Protein AF-A0A8S2EIJ1-F1 (afdb_monomer)

Mean predicted aligned error: 8.08 Å

Structure (mmCIF, N/CA/C/O backbone):
data_AF-A0A8S2EIJ1-F1
#
_entry.id   AF-A0A8S2EIJ1-F1
#
loop_
_atom_site.group_PDB
_atom_site.id
_atom_site.type_symbol
_atom_site.label_atom_id
_atom_site.label_alt_id
_atom_site.label_comp_id
_atom_site.label_asym_id
_atom_site.label_entity_id
_atom_site.label_seq_id
_atom_site.pdbx_PDB_ins_code
_atom_site.Cartn_x
_atom_site.Cartn_y
_atom_site.Cartn_z
_atom_site.occupancy
_atom_site.B_iso_or_equiv
_atom_site.auth_seq_id
_atom_site.auth_comp_id
_atom_site.auth_asym_id
_atom_site.auth_atom_id
_atom_site.pdbx_PDB_model_num
ATOM 1 N N . MET A 1 1 ? 5.849 -6.931 -21.948 1.00 54.31 1 MET A N 1
ATOM 2 C CA . MET A 1 1 ? 5.155 -5.628 -22.055 1.00 54.31 1 MET A CA 1
ATOM 3 C C . MET A 1 1 ? 5.058 -5.026 -20.667 1.00 54.31 1 MET A C 1
ATOM 5 O O . MET A 1 1 ? 4.687 -5.736 -19.744 1.00 54.31 1 MET A O 1
ATOM 9 N N . VAL A 1 2 ? 5.442 -3.763 -20.508 1.00 59.78 2 VAL A N 1
ATOM 10 C CA . VAL A 1 2 ? 5.320 -3.040 -19.236 1.00 59.78 2 VAL A CA 1
ATOM 11 C C . VAL A 1 2 ? 3.857 -2.651 -19.038 1.00 59.78 2 VAL A C 1
ATOM 13 O O . VAL A 1 2 ? 3.271 -2.077 -19.953 1.00 59.78 2 VAL A O 1
ATOM 16 N N . LYS A 1 3 ? 3.271 -2.958 -17.875 1.00 73.81 3 LYS A N 1
ATOM 17 C CA . LYS A 1 3 ? 1.921 -2.502 -17.521 1.00 73.81 3 LYS A CA 1
ATOM 18 C C . LYS A 1 3 ? 1.996 -1.395 -16.473 1.00 73.81 3 LYS A C 1
ATOM 20 O O . LYS A 1 3 ? 2.722 -1.525 -15.486 1.00 73.81 3 LYS A O 1
ATOM 25 N N . THR A 1 4 ? 1.243 -0.329 -16.716 1.00 80.69 4 THR A N 1
ATOM 26 C CA . THR A 1 4 ? 1.059 0.811 -15.815 1.00 80.69 4 THR A CA 1
ATOM 27 C C . THR A 1 4 ? -0.433 0.965 -15.568 1.00 80.69 4 THR A C 1
ATOM 29 O O . THR A 1 4 ? -1.196 0.991 -16.533 1.00 80.69 4 THR A O 1
ATOM 32 N N . TYR A 1 5 ? -0.838 1.074 -14.303 1.00 85.50 5 TYR A N 1
ATOM 33 C CA . TYR A 1 5 ? -2.215 1.387 -13.928 1.00 85.50 5 TYR A CA 1
ATOM 34 C C . TYR A 1 5 ? -2.252 2.621 -13.032 1.00 85.50 5 TYR A C 1
ATOM 36 O O . TYR A 1 5 ? -1.501 2.719 -12.058 1.00 85.50 5 TYR A O 1
ATOM 44 N N . ASP A 1 6 ? -3.142 3.549 -13.365 1.00 88.25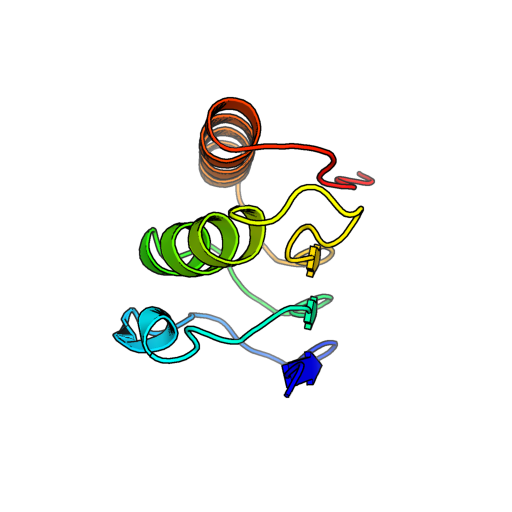 6 ASP A N 1
ATOM 45 C CA . ASP A 1 6 ? -3.417 4.739 -12.571 1.00 88.25 6 ASP A CA 1
ATOM 46 C C . ASP A 1 6 ? -4.850 4.668 -12.044 1.00 88.25 6 ASP A C 1
ATOM 48 O O . ASP A 1 6 ? -5.813 4.684 -12.809 1.00 88.25 6 ASP A O 1
ATOM 52 N N . PHE A 1 7 ? -4.966 4.550 -10.727 1.00 88.75 7 PHE A N 1
ATOM 53 C CA . PHE A 1 7 ? -6.215 4.572 -9.977 1.00 88.75 7 PHE A CA 1
ATOM 54 C C . PHE A 1 7 ? -6.258 5.763 -9.015 1.00 88.75 7 PHE A C 1
ATOM 56 O O . PHE A 1 7 ? -6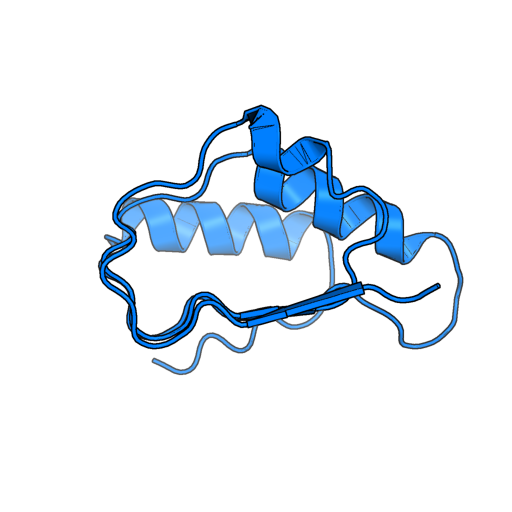.996 5.744 -8.026 1.00 88.75 7 PHE A O 1
ATOM 63 N N . SER A 1 8 ? -5.462 6.800 -9.270 1.00 91.50 8 SER A N 1
ATOM 64 C CA . SER A 1 8 ? -5.423 7.975 -8.411 1.00 91.50 8 SER A CA 1
ATOM 65 C C . SER A 1 8 ? -6.753 8.734 -8.379 1.00 91.50 8 SER A C 1
ATOM 67 O O . SER A 1 8 ? -7.539 8.684 -9.324 1.00 91.50 8 SER A O 1
ATOM 69 N N . ASN A 1 9 ? -6.994 9.467 -7.290 1.00 94.25 9 ASN A N 1
ATOM 70 C CA . ASN A 1 9 ? -8.164 10.333 -7.096 1.00 94.25 9 ASN A CA 1
ATOM 71 C C . ASN A 1 9 ? -9.508 9.590 -7.136 1.00 94.25 9 ASN A C 1
ATOM 73 O O . ASN A 1 9 ? -10.515 10.122 -7.607 1.00 94.25 9 ASN A O 1
ATOM 77 N N . ASN A 1 10 ? -9.529 8.360 -6.631 1.00 94.12 10 ASN A N 1
ATOM 78 C CA . ASN A 1 10 ? -10.747 7.575 -6.487 1.00 94.12 10 ASN A CA 1
ATOM 79 C C . ASN A 1 10 ? -11.161 7.474 -5.009 1.00 94.12 10 ASN A C 1
ATOM 81 O O . ASN A 1 10 ? -10.667 8.182 -4.131 1.00 94.12 10 ASN A O 1
ATOM 85 N N . LYS A 1 11 ? -12.145 6.618 -4.729 1.00 95.12 11 LYS A N 1
ATOM 86 C CA . LYS A 1 11 ? -12.622 6.315 -3.372 1.00 95.12 11 LYS A CA 1
ATOM 87 C C . LYS A 1 11 ? -12.312 4.864 -3.001 1.00 95.12 11 LYS A C 1
ATOM 89 O O . LYS A 1 11 ? -13.147 4.195 -2.410 1.00 95.12 11 LYS A O 1
ATOM 94 N N . ILE A 1 12 ? -11.152 4.355 -3.415 1.00 94.12 12 ILE A N 1
ATOM 95 C CA . ILE A 1 12 ? -10.757 2.975 -3.118 1.00 94.12 12 ILE A CA 1
ATOM 96 C C . ILE A 1 12 ? -10.417 2.885 -1.631 1.00 94.12 12 ILE A C 1
ATOM 98 O O . ILE A 1 12 ? -9.543 3.605 -1.154 1.00 94.12 12 ILE A O 1
ATOM 102 N N . GLU A 1 13 ? -11.120 2.012 -0.915 1.00 94.00 13 GLU A N 1
ATOM 103 C CA . GLU A 1 13 ? -10.964 1.813 0.534 1.00 94.00 13 GLU A CA 1
ATOM 104 C C . GLU A 1 13 ? -10.142 0.565 0.869 1.00 94.00 13 GLU A C 1
ATOM 106 O O . GLU A 1 13 ? -9.456 0.524 1.886 1.00 94.00 13 GLU A O 1
ATOM 111 N N . PHE A 1 14 ? -10.150 -0.435 -0.014 1.00 91.25 14 PHE A N 1
ATOM 112 C CA . PHE A 1 14 ? -9.400 -1.673 0.156 1.00 91.25 14 PHE A CA 1
ATOM 113 C C . PHE A 1 14 ? -8.861 -2.181 -1.181 1.00 91.25 14 PHE A C 1
ATOM 115 O O . PHE A 1 14 ? -9.455 -1.967 -2.240 1.00 91.25 14 PHE A O 1
ATOM 122 N N . ILE A 1 15 ? -7.739 -2.898 -1.121 1.00 89.06 15 ILE A N 1
ATOM 123 C CA . ILE A 1 15 ? -7.171 -3.619 -2.261 1.00 89.06 15 ILE A CA 1
ATOM 124 C C . ILE A 1 15 ? -7.372 -5.119 -2.010 1.00 89.06 15 ILE A C 1
ATOM 126 O O . ILE A 1 15 ? -6.997 -5.607 -0.942 1.00 89.06 15 ILE A O 1
ATOM 130 N N . PRO A 1 16 ? -7.943 -5.869 -2.965 1.00 88.44 16 PRO A N 1
ATOM 131 C CA . PRO A 1 16 ? -8.106 -7.312 -2.829 1.00 88.44 16 PRO A CA 1
ATOM 132 C C . PRO A 1 16 ? -6.750 -8.040 -2.836 1.00 88.44 16 PRO A C 1
ATOM 134 O O . PRO A 1 16 ? -5.843 -7.664 -3.580 1.00 88.44 16 PRO A O 1
ATOM 137 N N . SER A 1 17 ? -6.620 -9.136 -2.080 1.00 83.00 17 SER A N 1
ATOM 138 C CA . SER A 1 17 ? -5.397 -9.965 -2.051 1.00 83.00 17 SER A CA 1
ATOM 139 C C . SER A 1 17 ? -5.057 -10.567 -3.421 1.00 83.00 17 SER A C 1
ATOM 141 O O . SER A 1 17 ? -3.896 -10.816 -3.743 1.00 83.00 17 SER A O 1
ATOM 143 N N . GLN A 1 18 ? -6.054 -10.703 -4.299 1.00 85.62 18 GLN A N 1
ATOM 144 C CA . GLN A 1 18 ? -5.883 -11.124 -5.687 1.00 85.62 18 GLN A CA 1
ATOM 145 C C . GLN A 1 18 ? -5.042 -10.148 -6.530 1.00 85.62 18 GLN A C 1
ATOM 147 O O . GLN A 1 18 ? -4.695 -10.494 -7.655 1.00 85.62 18 GLN A O 1
ATOM 152 N N . ILE A 1 19 ? -4.647 -8.971 -6.022 1.00 83.06 19 ILE A N 1
ATOM 153 C CA . ILE A 1 19 ? -3.749 -8.033 -6.721 1.00 83.06 19 ILE A CA 1
ATOM 154 C C . ILE A 1 19 ? -2.415 -8.678 -7.149 1.00 83.06 19 ILE A C 1
ATOM 156 O O . ILE A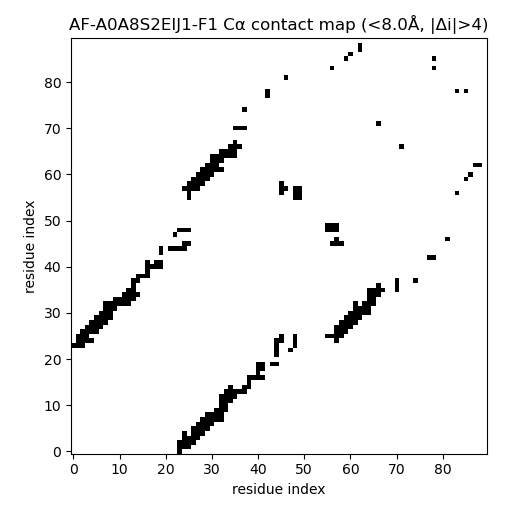 1 19 ? -1.803 -8.243 -8.126 1.00 83.06 19 ILE A O 1
ATOM 160 N N . GLN A 1 20 ? -2.013 -9.780 -6.500 1.00 76.44 20 GLN A N 1
ATOM 161 C CA . GLN A 1 20 ? -0.839 -10.581 -6.864 1.00 76.44 20 GLN A CA 1
ATOM 162 C C . GLN A 1 20 ? -0.843 -11.133 -8.299 1.00 76.44 20 GLN A C 1
ATOM 164 O O . GLN A 1 20 ? 0.212 -11.481 -8.828 1.00 76.44 20 GLN A O 1
ATOM 169 N N . VAL A 1 21 ? -2.007 -11.208 -8.959 1.00 78.00 21 VAL A N 1
ATOM 170 C CA . VAL A 1 21 ? -2.100 -11.655 -10.363 1.00 78.00 21 VAL A CA 1
ATOM 171 C C . VAL A 1 21 ? -1.459 -10.661 -11.338 1.00 78.00 21 VAL A C 1
ATOM 173 O O . VAL A 1 21 ? -1.161 -11.010 -12.480 1.00 78.00 21 VAL A O 1
ATOM 176 N N . LEU A 1 22 ? -1.201 -9.423 -10.902 1.00 73.88 22 LEU A N 1
ATOM 177 C CA . LEU A 1 22 ? -0.561 -8.375 -11.696 1.00 73.88 22 LEU A CA 1
ATOM 178 C C . LEU A 1 22 ? 0.976 -8.510 -11.712 1.00 73.88 22 LEU A C 1
ATOM 180 O O . LEU A 1 22 ? 1.700 -7.554 -11.453 1.00 73.88 22 LEU A O 1
ATOM 184 N N . GLN A 1 23 ? 1.483 -9.691 -12.078 1.00 69.44 23 GLN A N 1
ATOM 185 C CA . GLN A 1 23 ? 2.911 -10.063 -12.022 1.00 69.44 23 GLN A CA 1
ATOM 186 C C . GLN A 1 23 ? 3.843 -9.252 -12.948 1.00 69.44 23 GLN A C 1
ATOM 188 O O . GLN A 1 23 ? 5.060 -9.319 -12.813 1.00 69.44 23 GLN A O 1
ATOM 193 N N . TYR A 1 24 ? 3.290 -8.472 -13.883 1.00 71.06 24 TYR A N 1
ATOM 194 C CA . TYR A 1 24 ? 4.045 -7.643 -14.837 1.00 71.06 24 TYR A CA 1
ATOM 195 C C . TYR A 1 24 ? 3.820 -6.135 -14.634 1.00 71.06 24 TYR A C 1
ATOM 197 O O . TYR A 1 24 ? 4.022 -5.334 -15.555 1.00 71.06 24 TYR A O 1
ATOM 205 N N . LEU A 1 25 ? 3.325 -5.748 -13.457 1.00 73.69 25 LEU A N 1
ATOM 206 C CA . LEU A 1 25 ? 3.064 -4.359 -13.107 1.00 73.69 25 LEU A CA 1
ATOM 207 C C . LEU A 1 25 ? 4.369 -3.626 -12.798 1.00 73.69 25 LEU A C 1
ATOM 209 O O . LEU A 1 25 ? 5.107 -4.022 -11.902 1.00 73.69 25 LEU A O 1
ATOM 213 N N . ARG A 1 26 ? 4.635 -2.532 -13.516 1.00 75.00 26 ARG A N 1
ATOM 214 C CA . ARG A 1 26 ? 5.810 -1.682 -13.266 1.00 75.00 26 ARG A CA 1
ATOM 215 C C . ARG A 1 26 ? 5.454 -0.408 -12.517 1.00 75.00 26 ARG A C 1
ATOM 217 O O . ARG A 1 26 ? 6.292 0.117 -11.794 1.00 75.00 26 ARG A O 1
ATOM 224 N N . ILE A 1 27 ? 4.251 0.124 -12.723 1.00 77.88 27 ILE A N 1
ATOM 225 C CA . ILE A 1 27 ? 3.808 1.364 -12.081 1.00 77.88 27 ILE A CA 1
ATOM 226 C C . ILE A 1 27 ? 2.351 1.206 -11.649 1.00 77.88 27 ILE A C 1
ATOM 228 O O . ILE A 1 27 ? 1.493 0.888 -12.474 1.00 77.88 27 ILE A O 1
ATOM 232 N N . LEU A 1 28 ? 2.093 1.456 -10.367 1.00 83.38 28 LEU A N 1
ATOM 233 C CA . LEU A 1 28 ? 0.761 1.526 -9.781 1.00 83.38 28 LEU A CA 1
ATOM 234 C C . LEU A 1 28 ? 0.611 2.831 -9.005 1.00 83.38 28 LEU A C 1
ATOM 236 O O . LEU A 1 28 ? 1.308 3.052 -8.015 1.00 83.38 28 LEU A O 1
ATOM 240 N N . SER A 1 29 ? -0.311 3.678 -9.447 1.00 86.88 29 SER A N 1
ATOM 241 C CA . SER A 1 29 ? -0.694 4.883 -8.715 1.00 86.88 29 SER A CA 1
ATOM 242 C C . SER A 1 29 ? -2.036 4.660 -8.030 1.00 86.88 29 SER A C 1
ATOM 244 O O . SER A 1 29 ? -3.040 4.390 -8.683 1.00 86.88 29 SER A O 1
ATOM 246 N N . LEU A 1 30 ? -2.047 4.765 -6.707 1.00 88.00 30 LEU A N 1
ATOM 247 C CA . LEU A 1 30 ? -3.223 4.730 -5.833 1.00 88.00 30 LEU A CA 1
ATOM 248 C C . LEU A 1 30 ? -3.335 6.028 -5.028 1.00 88.00 30 LEU A C 1
ATOM 250 O O . LEU A 1 30 ? -4.011 6.079 -3.999 1.00 88.00 30 LEU A O 1
ATOM 254 N N . LYS A 1 31 ? -2.670 7.084 -5.496 1.00 89.62 31 LYS A N 1
ATOM 255 C CA . LYS A 1 31 ? -2.643 8.390 -4.852 1.00 89.62 31 LYS A CA 1
ATOM 256 C C . LYS A 1 31 ? -4.055 8.939 -4.622 1.00 89.62 31 LYS A C 1
ATOM 258 O O . LYS A 1 31 ? -4.919 8.775 -5.478 1.00 89.62 31 LYS A O 1
ATOM 263 N N . ASN A 1 32 ? -4.277 9.655 -3.524 1.00 93.06 32 ASN A N 1
ATOM 264 C CA . ASN A 1 32 ? -5.546 10.322 -3.214 1.00 93.06 32 ASN A CA 1
ATOM 265 C C . ASN A 1 32 ? -6.740 9.348 -3.238 1.00 93.06 32 ASN A C 1
ATOM 267 O O . ASN A 1 32 ? -7.717 9.568 -3.953 1.00 93.06 32 ASN A O 1
ATOM 271 N N . ASN A 1 33 ? -6.629 8.249 -2.495 1.00 93.69 33 ASN A N 1
ATOM 272 C CA . ASN A 1 33 ? -7.714 7.298 -2.255 1.00 93.69 33 ASN A CA 1
ATOM 273 C C . ASN A 1 33 ? -8.080 7.287 -0.757 1.00 93.69 33 ASN A C 1
ATOM 275 O O . ASN A 1 33 ? -7.749 8.212 -0.017 1.00 93.69 33 ASN A O 1
ATOM 279 N N . ARG A 1 34 ? -8.826 6.276 -0.305 1.00 95.00 34 ARG A N 1
ATOM 280 C CA . ARG A 1 34 ? -9.270 6.116 1.089 1.00 95.00 34 ARG A CA 1
ATOM 281 C C . ARG A 1 34 ? -8.702 4.845 1.720 1.00 95.00 34 ARG A C 1
ATOM 283 O O . ARG A 1 34 ? -9.318 4.286 2.621 1.00 95.00 34 ARG A O 1
ATOM 290 N N . LEU A 1 35 ? -7.553 4.376 1.233 1.00 93.38 35 LEU A N 1
ATOM 291 C CA . LEU A 1 35 ? -6.910 3.172 1.746 1.00 93.38 35 LEU A CA 1
ATOM 292 C C . LEU A 1 35 ? -6.452 3.409 3.181 1.00 93.38 35 LEU A C 1
ATOM 294 O O . LEU A 1 35 ? -5.796 4.409 3.465 1.00 93.38 35 LEU A O 1
ATOM 298 N N . THR A 1 36 ? -6.776 2.472 4.061 1.00 93.06 36 THR A N 1
ATOM 299 C CA . THR A 1 36 ? -6.317 2.467 5.457 1.00 93.06 36 THR A CA 1
ATOM 300 C C . THR A 1 36 ? -5.242 1.415 5.711 1.00 93.06 36 THR A C 1
ATOM 302 O O . THR A 1 36 ? -4.520 1.513 6.696 1.00 93.06 36 THR A O 1
ATOM 305 N N . TYR A 1 37 ? -5.098 0.441 4.806 1.00 90.38 37 TYR A N 1
ATOM 306 C CA . TYR A 1 37 ? -4.072 -0.600 4.844 1.00 90.38 37 TYR A CA 1
ATOM 307 C C . TYR A 1 37 ? -3.678 -1.059 3.437 1.00 90.38 37 TYR A C 1
ATOM 309 O O . TYR A 1 37 ? -4.427 -0.861 2.473 1.00 90.38 37 TYR A O 1
ATOM 317 N N . LEU A 1 38 ? -2.509 -1.691 3.314 1.00 86.19 38 LEU A N 1
ATOM 318 C CA . LEU A 1 38 ? -2.057 -2.346 2.088 1.00 86.19 38 LEU A CA 1
ATOM 319 C C . LEU A 1 38 ? -1.906 -3.859 2.311 1.00 86.19 38 LEU A C 1
ATOM 321 O O . LEU A 1 38 ? -1.268 -4.285 3.272 1.00 86.19 38 LEU A O 1
ATOM 325 N N . PRO A 1 39 ? -2.452 -4.706 1.420 1.00 87.25 39 PRO A N 1
ATOM 326 C CA . PRO A 1 39 ? -2.273 -6.147 1.530 1.00 87.25 39 PRO A CA 1
ATOM 327 C C . PRO A 1 39 ? -0.806 -6.530 1.286 1.00 87.25 39 PRO A C 1
ATOM 329 O O . PRO A 1 39 ? -0.132 -5.950 0.429 1.00 87.25 39 PRO A O 1
ATOM 332 N N . ASN A 1 40 ? -0.317 -7.551 1.995 1.00 82.19 40 ASN A N 1
ATOM 333 C CA . ASN A 1 40 ? 1.063 -8.033 1.862 1.00 82.19 40 ASN A CA 1
ATOM 334 C C . ASN A 1 40 ? 1.396 -8.469 0.424 1.00 82.19 40 ASN A C 1
ATOM 336 O O . ASN A 1 40 ? 2.530 -8.337 -0.043 1.00 82.19 40 ASN A O 1
ATOM 340 N N . GLU A 1 41 ? 0.381 -8.951 -0.284 1.00 83.50 41 GLU A N 1
ATOM 341 C CA . GLU A 1 41 ? 0.390 -9.367 -1.680 1.00 83.50 41 GLU A CA 1
ATOM 342 C C . GLU A 1 41 ? 0.808 -8.236 -2.631 1.00 83.50 41 GLU A C 1
ATOM 344 O O . GLU A 1 41 ? 1.457 -8.491 -3.648 1.00 83.50 41 GLU A O 1
ATOM 349 N N . LEU A 1 42 ? 0.527 -6.977 -2.276 1.00 79.44 42 LEU A 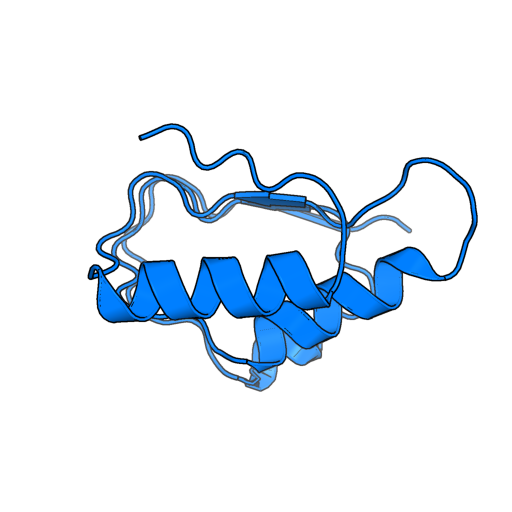N 1
ATOM 350 C CA . LEU A 1 42 ? 0.967 -5.809 -3.040 1.00 79.44 42 LEU A CA 1
ATOM 351 C C . LEU A 1 42 ? 2.494 -5.641 -3.014 1.00 79.44 42 LEU A C 1
ATOM 353 O O . LEU A 1 42 ? 3.096 -5.179 -3.981 1.00 79.44 42 LEU A O 1
ATOM 357 N N . PHE A 1 43 ? 3.153 -6.059 -1.934 1.00 73.50 43 PHE A N 1
ATOM 358 C CA . PHE A 1 43 ? 4.613 -6.020 -1.846 1.00 73.50 43 PHE A CA 1
ATOM 359 C C . PHE A 1 43 ? 5.270 -7.219 -2.535 1.00 73.50 43 PHE A C 1
ATOM 361 O O . PHE A 1 43 ? 6.445 -7.155 -2.892 1.00 73.50 43 PHE A O 1
ATOM 368 N N . LEU A 1 44 ? 4.532 -8.313 -2.759 1.00 70.44 44 LEU A N 1
ATOM 369 C CA . LEU A 1 44 ? 5.037 -9.451 -3.528 1.00 70.44 44 LEU A CA 1
ATOM 370 C C . LEU A 1 44 ? 5.206 -9.081 -5.004 1.00 70.44 44 LEU A C 1
ATOM 372 O O . LEU A 1 44 ? 6.249 -9.382 -5.578 1.00 70.44 44 LEU A O 1
ATOM 376 N N . ILE A 1 45 ? 4.247 -8.362 -5.602 1.00 67.44 45 ILE A N 1
ATOM 377 C CA . ILE A 1 45 ? 4.349 -7.932 -7.011 1.00 67.44 45 ILE A CA 1
ATOM 378 C C . ILE A 1 45 ? 5.506 -6.951 -7.254 1.00 67.44 45 ILE A C 1
ATOM 380 O O . ILE A 1 45 ? 6.121 -6.981 -8.320 1.00 67.44 45 ILE A O 1
ATOM 384 N N . ALA A 1 46 ? 5.844 -6.117 -6.265 1.00 59.81 46 ALA A N 1
ATOM 385 C CA . ALA A 1 46 ? 6.938 -5.156 -6.378 1.00 59.81 46 ALA A CA 1
ATOM 386 C C . ALA A 1 46 ? 8.313 -5.847 -6.449 1.00 59.81 46 ALA A C 1
ATOM 388 O O . ALA A 1 46 ? 9.184 -5.416 -7.206 1.00 59.81 46 ALA A O 1
ATOM 389 N N . ASN A 1 47 ? 8.478 -6.967 -5.737 1.00 56.59 47 ASN A N 1
ATOM 390 C CA . ASN A 1 47 ? 9.730 -7.726 -5.686 1.00 56.59 47 ASN A CA 1
ATOM 391 C C . ASN A 1 47 ? 10.073 -8.430 -7.008 1.00 56.59 47 ASN A C 1
ATOM 393 O O . ASN A 1 47 ? 11.243 -8.489 -7.387 1.00 56.59 47 ASN A O 1
ATOM 397 N N . TYR A 1 48 ? 9.080 -8.948 -7.738 1.00 48.84 48 TYR A N 1
ATOM 398 C CA . TYR A 1 48 ? 9.329 -9.682 -8.990 1.00 48.84 48 TYR A CA 1
ATOM 399 C C . TYR A 1 48 ? 9.868 -8.793 -10.120 1.00 48.84 48 TYR A C 1
ATOM 401 O O . TYR A 1 48 ? 10.596 -9.275 -10.991 1.00 48.84 48 TYR A O 1
ATOM 409 N N . SER A 1 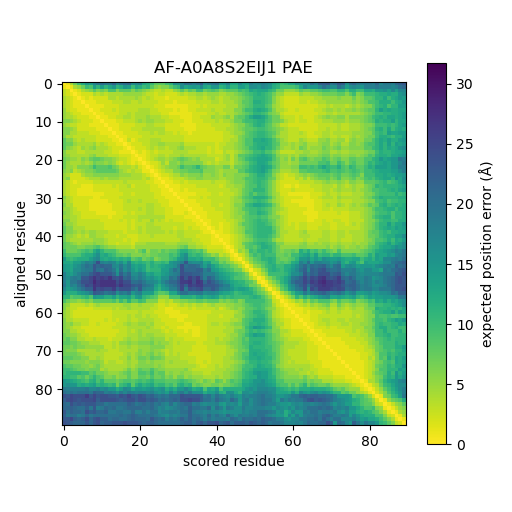49 ? 9.589 -7.488 -10.078 1.00 49.97 49 SER A N 1
ATOM 410 C CA . SER A 1 49 ? 10.095 -6.527 -11.066 1.00 49.97 49 SER A CA 1
ATOM 411 C C . SER A 1 49 ? 11.585 -6.188 -10.899 1.00 49.97 49 SER A C 1
ATOM 413 O O . SER A 1 49 ? 12.162 -5.567 -11.789 1.00 49.97 49 SER A O 1
ATOM 415 N N . TYR A 1 50 ? 12.231 -6.596 -9.797 1.00 47.81 50 TYR A N 1
ATOM 416 C CA . TYR A 1 50 ? 13.624 -6.237 -9.491 1.00 47.81 50 TYR A CA 1
ATOM 417 C C . TYR A 1 50 ? 14.682 -7.239 -10.003 1.00 47.81 50 TYR A C 1
ATOM 419 O O . TYR A 1 50 ? 15.879 -7.023 -9.842 1.00 47.81 50 TYR A O 1
ATOM 427 N N . SER A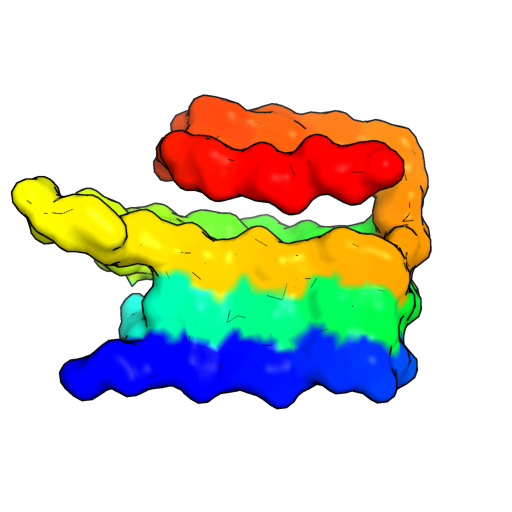 1 51 ? 14.304 -8.330 -10.672 1.00 44.75 51 SER A N 1
ATOM 428 C CA . SER A 1 51 ? 15.268 -9.387 -11.047 1.00 44.75 51 SER A CA 1
ATOM 429 C C . SER A 1 51 ? 16.219 -9.064 -12.221 1.00 44.75 51 SER A C 1
ATOM 431 O O . SER A 1 51 ? 16.999 -9.926 -12.619 1.00 44.75 51 SER A O 1
ATOM 433 N N . GLY A 1 52 ? 16.225 -7.841 -12.768 1.00 42.09 52 GLY A N 1
ATOM 434 C CA . GLY A 1 52 ? 17.106 -7.449 -13.877 1.00 42.09 52 GLY A CA 1
ATOM 435 C C . GLY A 1 52 ? 17.767 -6.096 -13.634 1.00 42.09 52 GLY A C 1
ATOM 436 O O . GLY A 1 52 ? 17.068 -5.093 -13.531 1.00 42.09 52 GLY A O 1
ATOM 437 N N . GLY A 1 53 ? 19.102 -6.070 -13.553 1.00 40.47 53 GLY A N 1
ATOM 438 C CA . GLY A 1 53 ? 19.959 -4.930 -13.185 1.00 40.47 53 GLY A CA 1
ATOM 439 C C . GLY A 1 53 ? 19.921 -3.690 -14.094 1.00 40.47 53 GLY A C 1
ATOM 440 O O . GLY A 1 53 ? 20.959 -3.224 -14.548 1.00 40.47 53 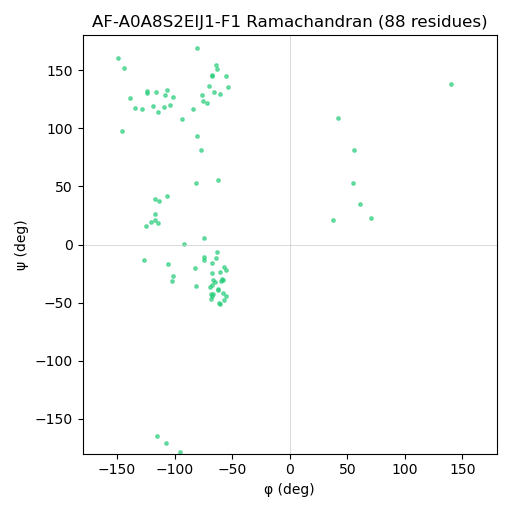GLY A O 1
ATOM 441 N N . GLY A 1 54 ? 18.745 -3.116 -14.332 1.00 40.94 54 GLY A N 1
ATOM 442 C CA . GLY A 1 54 ? 18.573 -1.835 -15.005 1.00 40.94 54 GLY A CA 1
ATOM 443 C C . GLY A 1 54 ? 17.382 -1.083 -14.433 1.00 40.94 54 GLY A C 1
ATOM 444 O O . GLY A 1 54 ? 16.263 -1.364 -14.835 1.00 40.94 54 GLY A O 1
ATOM 445 N N . SER A 1 55 ? 17.628 -0.142 -13.512 1.00 47.12 55 SER A N 1
ATOM 446 C CA . SER A 1 55 ? 16.821 1.050 -13.148 1.00 47.12 55 SER A CA 1
ATOM 447 C C . SER A 1 55 ? 15.279 0.946 -13.130 1.00 47.12 55 SER A C 1
ATOM 449 O O . SER A 1 55 ? 14.578 1.953 -13.241 1.00 47.12 55 SER A O 1
ATOM 451 N N . GLY A 1 56 ? 14.722 -0.255 -13.026 1.00 51.19 56 GLY A N 1
ATOM 452 C CA . GLY A 1 56 ? 13.330 -0.571 -13.323 1.00 51.19 56 GLY A CA 1
ATOM 453 C C . GLY A 1 56 ? 12.575 -1.058 -12.102 1.00 51.19 56 GLY A C 1
ATOM 454 O O . GLY A 1 56 ? 11.779 -1.978 -12.230 1.00 51.19 56 GLY A O 1
ATOM 455 N N . ALA A 1 57 ? 12.829 -0.460 -10.937 1.00 57.75 57 ALA A N 1
ATOM 456 C CA . ALA A 1 57 ? 12.043 -0.730 -9.741 1.00 57.75 57 ALA A CA 1
ATOM 457 C C . ALA A 1 57 ? 10.550 -0.508 -10.034 1.00 57.75 57 ALA A C 1
ATOM 459 O O . ALA A 1 57 ? 10.178 0.484 -10.678 1.00 57.75 57 ALA A O 1
ATOM 460 N N . ALA A 1 58 ? 9.705 -1.437 -9.583 1.00 66.38 58 ALA A N 1
ATOM 461 C CA . ALA A 1 58 ? 8.269 -1.214 -9.577 1.00 66.38 58 ALA A CA 1
ATOM 462 C C . ALA A 1 58 ? 7.971 0.006 -8.698 1.00 66.38 58 ALA A C 1
ATOM 464 O O . ALA A 1 58 ? 8.465 0.103 -7.577 1.00 66.38 58 ALA A O 1
ATOM 465 N N . ARG A 1 59 ? 7.196 0.956 -9.219 1.00 72.94 59 ARG A N 1
ATOM 466 C CA . ARG A 1 59 ? 6.809 2.167 -8.490 1.00 72.94 59 ARG A CA 1
ATOM 467 C C . ARG A 1 59 ? 5.391 2.017 -7.967 1.00 72.94 59 ARG A C 1
ATOM 469 O O . ARG A 1 59 ? 4.478 1.738 -8.744 1.00 72.94 59 ARG A O 1
ATOM 476 N N . LEU A 1 60 ? 5.230 2.240 -6.669 1.00 78.12 60 LEU A N 1
ATOM 477 C CA . LEU A 1 60 ? 3.950 2.296 -5.980 1.00 78.12 60 LEU A CA 1
ATOM 478 C C . LEU A 1 60 ? 3.799 3.689 -5.363 1.00 78.12 60 LEU A C 1
ATOM 480 O O . LEU A 1 60 ? 4.619 4.077 -4.534 1.00 78.12 60 LEU A O 1
ATOM 484 N N . ASP A 1 61 ? 2.768 4.426 -5.769 1.00 82.75 61 ASP A N 1
ATOM 485 C CA . ASP A 1 61 ? 2.392 5.696 -5.139 1.00 82.75 61 ASP A CA 1
ATOM 486 C C . ASP A 1 61 ? 1.086 5.512 -4.368 1.00 82.75 61 ASP A C 1
ATOM 488 O O . ASP A 1 61 ? 0.055 5.173 -4.948 1.00 82.75 61 ASP A O 1
ATOM 492 N N . VAL A 1 62 ? 1.139 5.718 -3.057 1.00 84.00 62 VAL A N 1
ATOM 493 C CA . VAL A 1 62 ? -0.007 5.604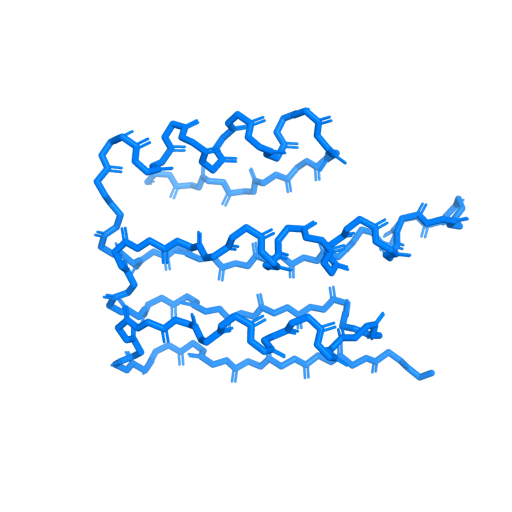 -2.145 1.00 84.00 62 VAL A CA 1
ATOM 494 C C . VAL A 1 62 ? -0.213 6.889 -1.338 1.00 84.00 62 VAL A C 1
ATOM 496 O O . VAL A 1 62 ? -0.934 6.887 -0.345 1.00 84.00 62 VAL A O 1
ATOM 499 N N . ASN A 1 63 ? 0.391 8.003 -1.755 1.00 86.19 63 ASN A N 1
ATOM 500 C CA . ASN A 1 63 ? 0.272 9.274 -1.043 1.00 86.19 63 ASN A CA 1
ATOM 501 C C . ASN A 1 63 ? -1.181 9.782 -1.021 1.00 86.19 63 ASN A C 1
ATOM 503 O O . ASN A 1 63 ? -1.958 9.514 -1.936 1.00 86.19 63 ASN A O 1
ATOM 507 N N . GLY A 1 64 ? -1.564 10.529 0.014 1.00 87.56 64 GLY A N 1
ATOM 508 C CA . GLY A 1 64 ? -2.930 11.061 0.143 1.00 87.56 64 GLY A CA 1
ATOM 509 C C . GLY A 1 64 ? -3.999 10.004 0.448 1.00 87.56 64 GLY A C 1
ATOM 510 O O . GLY A 1 64 ? -5.165 10.209 0.125 1.00 87.56 64 GLY A O 1
ATOM 511 N N . ASN A 1 65 ? -3.599 8.866 1.021 1.00 91.12 65 ASN A N 1
ATOM 512 C CA . ASN A 1 65 ? -4.501 7.871 1.605 1.00 91.12 65 ASN A CA 1
ATOM 513 C C . ASN A 1 65 ? -4.653 8.084 3.120 1.00 91.12 65 ASN A C 1
ATOM 515 O O . ASN A 1 65 ? -4.094 9.021 3.685 1.00 91.12 65 ASN A O 1
ATOM 519 N N . LEU A 1 66 ? -5.429 7.223 3.775 1.00 92.75 66 LEU A N 1
ATOM 520 C CA . LEU A 1 66 ? -5.821 7.326 5.182 1.00 92.75 66 LEU A CA 1
ATOM 521 C C . LEU A 1 66 ? -5.074 6.300 6.053 1.00 92.75 66 LEU A C 1
ATOM 523 O O . LEU A 1 66 ? -5.681 5.654 6.907 1.00 92.75 66 LEU A O 1
ATOM 527 N N . PHE A 1 67 ? -3.774 6.109 5.813 1.00 90.06 67 PHE A N 1
ATOM 528 C CA . PHE A 1 67 ? -2.956 5.205 6.624 1.00 90.06 67 PHE A CA 1
ATOM 529 C C . PHE A 1 67 ? -2.749 5.776 8.025 1.00 90.06 67 PHE A C 1
ATOM 531 O O . PHE A 1 67 ? -2.437 6.957 8.178 1.00 90.06 67 PHE A O 1
ATOM 538 N N . ASP A 1 68 ? -2.886 4.922 9.035 1.00 90.88 68 ASP A N 1
ATOM 539 C CA . ASP A 1 68 ? -2.477 5.257 10.395 1.00 90.88 68 ASP A CA 1
ATOM 540 C C . ASP A 1 68 ? -0.956 5.075 10.580 1.00 90.88 68 ASP A C 1
ATOM 542 O O . ASP A 1 68 ? -0.260 4.496 9.740 1.00 90.88 68 ASP A O 1
ATOM 546 N N . ASP A 1 69 ? -0.418 5.561 11.702 1.00 87.75 69 ASP A N 1
ATOM 547 C CA . ASP A 1 69 ? 1.018 5.470 11.997 1.00 87.75 69 ASP A CA 1
ATOM 548 C C . ASP A 1 69 ? 1.521 4.022 12.057 1.00 87.75 69 ASP A C 1
ATOM 550 O O . ASP A 1 69 ? 2.678 3.735 11.736 1.00 87.75 69 ASP A O 1
ATOM 554 N N . LYS A 1 70 ? 0.671 3.084 12.480 1.00 89.50 70 LYS A N 1
ATOM 555 C CA . LYS A 1 70 ? 1.030 1.668 12.587 1.00 89.50 70 LYS A CA 1
ATOM 556 C C . LYS A 1 70 ? 1.240 1.074 11.198 1.00 89.50 70 LYS A C 1
ATOM 558 O O . LYS A 1 70 ? 2.245 0.399 10.969 1.00 89.50 70 LYS A O 1
ATOM 563 N N . GLU A 1 71 ? 0.323 1.346 10.285 1.00 86.38 71 GLU A N 1
ATOM 564 C CA . GLU A 1 71 ? 0.387 0.896 8.908 1.00 86.38 71 GLU A CA 1
ATOM 565 C C . GLU A 1 71 ? 1.531 1.577 8.165 1.00 86.38 71 GLU A C 1
ATOM 567 O O . GLU A 1 71 ? 2.321 0.897 7.516 1.00 86.38 71 GLU A O 1
ATOM 572 N N . LEU A 1 72 ? 1.712 2.891 8.326 1.00 82.44 72 LEU A N 1
ATOM 573 C CA . LEU A 1 72 ? 2.861 3.601 7.759 1.00 82.44 72 LEU A CA 1
ATOM 574 C C . LEU A 1 72 ? 4.181 2.968 8.208 1.00 82.44 72 LEU A C 1
ATOM 576 O O . LEU A 1 72 ? 5.052 2.710 7.378 1.00 82.44 72 LEU A O 1
ATOM 580 N N . ASN A 1 73 ? 4.318 2.636 9.493 1.00 84.19 73 ASN A N 1
ATOM 581 C CA . ASN A 1 73 ? 5.494 1.936 10.005 1.00 84.19 73 ASN A CA 1
ATOM 582 C C . ASN A 1 73 ? 5.665 0.542 9.384 1.00 84.19 73 ASN A C 1
ATOM 584 O O . ASN A 1 73 ? 6.790 0.151 9.060 1.00 84.19 73 ASN A O 1
ATOM 588 N N . GLN A 1 74 ? 4.574 -0.199 9.178 1.00 82.44 74 GLN A N 1
ATOM 589 C CA . GLN A 1 74 ? 4.607 -1.506 8.525 1.00 82.44 74 GLN A CA 1
ATOM 590 C C . GLN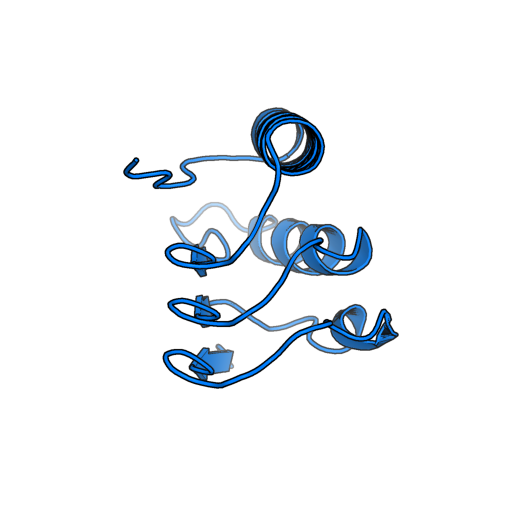 A 1 74 ? 4.999 -1.400 7.044 1.00 82.44 74 GLN A C 1
ATOM 592 O O . GLN A 1 74 ? 5.830 -2.185 6.583 1.00 82.44 74 GLN A O 1
ATOM 597 N N . ILE A 1 75 ? 4.469 -0.417 6.311 1.00 76.25 75 ILE A N 1
ATOM 598 C CA . ILE A 1 75 ? 4.827 -0.116 4.919 1.00 76.25 75 ILE A CA 1
ATOM 599 C C . ILE A 1 75 ? 6.308 0.261 4.846 1.00 76.25 75 ILE A C 1
ATOM 601 O O . ILE A 1 75 ? 7.060 -0.331 4.075 1.00 76.25 75 ILE A O 1
ATOM 605 N N . ILE A 1 76 ? 6.754 1.192 5.695 1.00 74.50 76 ILE A N 1
ATOM 606 C CA . ILE A 1 76 ? 8.149 1.638 5.766 1.00 74.50 76 ILE A CA 1
ATOM 607 C C . ILE A 1 76 ? 9.074 0.456 6.038 1.00 74.50 76 ILE A C 1
ATOM 609 O O . ILE A 1 76 ? 10.072 0.302 5.339 1.00 74.50 76 ILE A O 1
ATOM 613 N N . LYS A 1 77 ? 8.751 -0.389 7.022 1.00 76.56 77 LYS A N 1
ATOM 614 C CA . LYS A 1 77 ? 9.528 -1.591 7.341 1.00 76.56 77 LYS A CA 1
ATOM 615 C C . LYS A 1 77 ? 9.577 -2.547 6.150 1.00 76.56 77 LYS A C 1
ATOM 617 O O . LYS A 1 77 ? 10.655 -2.928 5.710 1.00 76.56 77 LYS A O 1
ATOM 622 N N . THR A 1 78 ? 8.417 -2.867 5.583 1.00 70.56 78 THR A N 1
ATOM 623 C CA . THR A 1 78 ? 8.292 -3.830 4.482 1.00 70.56 78 THR A CA 1
ATOM 624 C C . THR A 1 78 ? 9.035 -3.371 3.233 1.00 70.56 78 THR A C 1
ATOM 626 O O . THR A 1 78 ? 9.648 -4.202 2.569 1.00 70.56 78 THR A O 1
ATOM 629 N N . VAL A 1 79 ? 9.023 -2.071 2.915 1.00 66.06 79 VAL A N 1
ATOM 630 C CA . VAL A 1 79 ? 9.737 -1.547 1.744 1.00 66.06 79 VAL A CA 1
ATOM 631 C C . VAL A 1 79 ? 11.228 -1.320 2.021 1.00 66.06 79 VAL A C 1
ATOM 633 O O . VAL A 1 79 ? 12.050 -1.604 1.148 1.00 66.06 79 VAL A O 1
ATOM 636 N N . LYS A 1 80 ? 11.615 -0.893 3.234 1.00 64.06 80 LYS A N 1
ATOM 637 C CA . LYS A 1 80 ? 13.033 -0.814 3.642 1.00 64.06 80 LYS A CA 1
ATOM 638 C C . LYS A 1 80 ? 13.726 -2.171 3.549 1.00 64.06 80 LYS A C 1
ATOM 640 O O . LYS A 1 80 ? 14.843 -2.234 3.045 1.00 64.06 80 LYS A O 1
ATOM 645 N N . ASP A 1 81 ? 13.044 -3.235 3.965 1.00 57.41 81 ASP A N 1
ATOM 646 C CA . ASP A 1 81 ? 13.577 -4.600 3.938 1.00 57.41 81 ASP A CA 1
ATOM 647 C C . ASP A 1 81 ? 13.619 -5.199 2.515 1.00 57.41 81 ASP A C 1
ATOM 649 O O . ASP A 1 81 ? 14.247 -6.240 2.312 1.00 57.41 81 ASP A O 1
ATOM 653 N N . LYS A 1 82 ? 12.953 -4.579 1.522 1.00 56.66 82 LYS A N 1
ATOM 654 C CA . LYS A 1 82 ? 12.711 -5.186 0.199 1.00 56.66 82 LYS A CA 1
ATOM 655 C C . LYS A 1 82 ? 13.139 -4.394 -1.049 1.00 56.66 82 LYS A C 1
ATOM 657 O O . LYS A 1 82 ? 13.192 -5.066 -2.069 1.00 56.66 82 LYS A O 1
ATOM 662 N N . LEU A 1 83 ? 13.472 -3.084 -1.001 1.00 41.66 83 LEU A N 1
ATOM 663 C CA . LEU A 1 83 ? 14.321 -2.275 -1.940 1.00 41.66 83 LEU A CA 1
ATOM 664 C C . LEU A 1 83 ? 13.817 -0.833 -2.245 1.00 41.66 83 LEU A C 1
ATOM 666 O O . LEU A 1 83 ? 12.649 -0.612 -2.537 1.00 41.66 83 LEU A O 1
ATOM 670 N N . ILE A 1 84 ? 14.787 0.105 -2.261 1.00 53.78 84 ILE A N 1
ATOM 671 C CA . ILE A 1 84 ? 14.989 1.371 -3.026 1.00 53.78 84 ILE A CA 1
ATOM 672 C C . ILE A 1 84 ? 13.789 2.329 -3.254 1.00 53.78 84 ILE A C 1
ATOM 674 O O . ILE A 1 84 ? 12.959 2.135 -4.134 1.00 53.78 84 ILE A O 1
ATOM 678 N N . HIS A 1 85 ? 13.856 3.472 -2.554 1.00 47.84 85 HIS A N 1
ATOM 679 C CA . HIS A 1 85 ? 13.157 4.755 -2.766 1.00 47.84 85 HIS A CA 1
ATOM 680 C C . HIS A 1 85 ? 11.618 4.718 -2.823 1.00 47.84 85 HIS A C 1
ATOM 682 O O . HIS A 1 85 ? 10.997 4.834 -3.880 1.00 47.84 85 HIS A O 1
ATOM 688 N N . VAL A 1 86 ? 10.998 4.699 -1.640 1.00 47.03 86 VAL A N 1
ATOM 689 C CA . VAL A 1 86 ? 9.625 5.192 -1.468 1.00 47.03 86 VAL A CA 1
ATOM 690 C C . VAL A 1 86 ? 9.699 6.694 -1.262 1.00 47.03 86 VAL A C 1
ATOM 692 O O . VAL A 1 86 ? 10.275 7.160 -0.279 1.00 47.03 86 VAL A O 1
ATOM 695 N N . SER A 1 87 ? 9.121 7.463 -2.177 1.00 43.75 87 SER A N 1
ATOM 696 C CA . SER A 1 87 ? 8.864 8.880 -1.931 1.00 43.75 87 SER A CA 1
ATOM 697 C C . SER A 1 87 ? 7.643 8.996 -1.017 1.00 43.75 87 SER A C 1
ATOM 699 O O . SER A 1 87 ? 6.526 9.196 -1.489 1.00 43.75 87 SER A O 1
ATOM 701 N N . LEU A 1 88 ? 7.860 8.818 0.288 1.00 43.03 88 LEU A N 1
ATOM 702 C CA . LEU A 1 88 ? 6.938 9.287 1.319 1.00 43.03 88 LEU A CA 1
ATOM 703 C C . LEU A 1 88 ? 7.239 10.772 1.504 1.00 43.03 88 LEU A C 1
ATOM 705 O O . LEU A 1 88 ? 8.185 11.138 2.200 1.00 43.03 88 LEU A O 1
ATOM 709 N N . ILE A 1 89 ? 6.514 11.621 0.784 1.00 37.72 89 ILE A N 1
ATOM 710 C CA . ILE A 1 89 ? 6.540 13.057 1.045 1.00 37.72 89 ILE A CA 1
ATOM 711 C C . ILE A 1 89 ? 5.366 13.293 1.992 1.00 37.72 89 ILE A C 1
ATOM 713 O O . ILE A 1 89 ? 4.219 13.109 1.584 1.00 37.72 89 ILE A O 1
ATOM 717 N N . TYR A 1 90 ? 5.698 13.567 3.256 1.00 36.88 90 TYR A N 1
ATOM 718 C CA . TYR A 1 90 ? 4.756 13.971 4.302 1.00 36.88 90 TYR A CA 1
ATOM 719 C C . TYR A 1 90 ? 3.963 15.215 3.892 1.00 36.88 90 TYR A C 1
ATOM 721 O O . TYR A 1 90 ? 4.554 16.089 3.212 1.00 36.88 90 TYR A O 1
#

InterPro domains:
  IPR001611 Leucine-rich repeat [PS51450] (24-45)
  IPR032675 Leucine-rich repeat domain superfamily [G3DSA:3.80.10.10] (1-87)

pLDDT: mean 74.03, std 17.29, range [36.88, 95.12]

Foldseek 3Di:
DEDEDEPAQEADAADDLVVLVPLRYQEYEHHQYAYQAHDPSVLVSQQSQPPDPDPRGRYYHHHNYNYDPVRVVVVCVSDVVRDDDDPPDD

Secondary structure (DSSP, 8-state):
--EEEE-TTS------GGGGG-TTEEEEE--SS--S---HHHHHHHHHTTSSSSS-PPEEE-TTS---HHHHHHHHHHHHTT-S------

Nearest PDB structures (foldseek):
  7ax1-assembly1_A  TM=6.002E-01  e=4.838E-04  Homo sapiens
  4u09-assembly1_A  TM=6.698E-01  e=1.667E-03  Leptospira interrogans serovar Copenhageni str. Fiocruz L1-130
  8b42-assembly1_B  TM=7.211E-01  e=6.542E-03  Mus musculus
  7xzh-assembly1_F  TM=6.915E-01  e=6.542E-03  Homo sapiens
  8b41-assembly1_B  TM=6.913E-01  e=1.525E-02  Mus musculus

Solvent-accessible surface area (backbone atoms only — not comparable to full-atom values): 5326 Å² total; per-residue (Å²): 127,86,38,72,50,80,55,51,71,44,81,50,50,74,68,66,66,72,58,45,76,49,63,57,43,40,35,40,34,42,26,38,24,47,28,46,64,78,49,73,37,60,58,53,28,41,52,63,42,56,83,55,104,60,101,51,66,37,44,73,41,60,55,66,39,54,57,46,74,68,45,49,51,49,51,51,50,56,41,69,78,66,63,85,85,79,87,80,78,131

Sequence (90 aa):
MVKTYDFSNNKIEFIPSQIQVLQYLRILSLKNNRLTYLPNELFLIANYSYSGGGSGAARLDVNGNLFDDKELNQIIKTVKDKLIHVSLIY

Radius of gyration: 12.51 Å; Cα contacts (8 Å, |Δi|>4): 143; chains: 1; bounding box: 33×26×35 Å

Organism: NCBI:txid1234261